Protein AF-A0A180GPE2-F1 (afdb_monomer_lite)

pLDDT: mean 86.3, std 9.69, range [54.78, 94.62]

Foldseek 3Di:
DQWFAPPLLCWPVNKEKAAAQFAPDDDHTQFDPVHNLQFNFKKWWAFVVGPPDIDIHGYGGHDDPDHPDHCVRRRQDMDIDPVVVVVNPADPVCVVVVHHPGTDDMDTPCPPVPCVSRDRD

Radius of gyration: 13.91 Å; chains: 1; bounding box: 37×30×36 Å

Secondary structure (DSSP, 8-state):
--EE--GGG--TTS-EEEEE--STTT---SSSSS--TTTT-EEEEEETT-TTS-EEEEEEEEE---TT--HHHHTT-EEE-HHHHHHT---HHHHHHTS-S-EEEEEETTTTSS-GGG---

Structure (mmCIF, N/CA/C/O backbone):
data_AF-A0A180GPE2-F1
#
_entry.id   AF-A0A180GPE2-F1
#
loop_
_atom_site.group_PDB
_atom_site.id
_atom_site.type_symbol
_atom_site.label_atom_id
_atom_site.label_alt_id
_atom_site.label_comp_id
_atom_site.label_asym_id
_atom_site.label_entity_id
_atom_site.label_seq_id
_atom_site.pdbx_PDB_ins_code
_atom_site.Cartn_x
_atom_site.Cartn_y
_atom_site.Cartn_z
_atom_site.occupancy
_atom_site.B_iso_or_equiv
_atom_site.auth_seq_id
_atom_site.auth_comp_id
_atom_site.auth_asym_id
_atom_site.auth_atom_id
_atom_site.pdbx_PDB_model_num
ATOM 1 N N . MET A 1 1 ? 1.312 -4.863 -12.237 1.00 79.88 1 MET A N 1
ATOM 2 C CA . MET A 1 1 ? 2.480 -5.334 -11.459 1.00 79.88 1 MET A CA 1
ATOM 3 C C . MET A 1 1 ? 3.608 -5.618 -12.432 1.00 79.88 1 MET A C 1
ATOM 5 O O . MET A 1 1 ? 3.338 -6.222 -13.461 1.00 79.88 1 MET A O 1
ATOM 9 N N . VAL A 1 2 ? 4.821 -5.157 -12.133 1.00 88.31 2 VAL A N 1
ATOM 10 C CA . VAL A 1 2 ? 6.016 -5.351 -12.980 1.00 88.31 2 VAL A CA 1
ATOM 11 C C . VAL A 1 2 ? 7.023 -6.321 -12.362 1.00 88.31 2 VAL A C 1
ATOM 13 O O . VAL A 1 2 ? 7.888 -6.840 -13.056 1.00 88.31 2 VAL A O 1
ATOM 16 N N . TYR A 1 3 ? 6.885 -6.608 -11.067 1.00 90.44 3 TYR A N 1
ATOM 17 C CA . TYR A 1 3 ? 7.671 -7.614 -10.366 1.00 90.44 3 TYR A CA 1
ATOM 18 C C . TYR A 1 3 ? 6.805 -8.328 -9.328 1.00 90.44 3 TYR A C 1
ATOM 20 O O . TYR A 1 3 ? 6.079 -7.673 -8.583 1.00 90.44 3 TYR A O 1
ATOM 28 N N . THR A 1 4 ? 6.905 -9.652 -9.241 1.00 91.88 4 THR A N 1
ATOM 29 C CA . THR A 1 4 ? 6.202 -10.464 -8.239 1.00 91.88 4 THR A CA 1
ATOM 30 C C . THR A 1 4 ? 7.208 -11.023 -7.245 1.00 91.88 4 THR A C 1
ATOM 32 O O . THR A 1 4 ? 8.236 -11.578 -7.634 1.00 91.88 4 THR A O 1
ATOM 35 N N . CYS A 1 5 ? 6.925 -10.872 -5.955 1.00 91.19 5 CYS A N 1
ATOM 36 C CA . CYS A 1 5 ? 7.778 -11.424 -4.916 1.00 91.19 5 CYS A CA 1
ATOM 37 C C . CYS A 1 5 ? 7.702 -12.968 -4.877 1.00 91.19 5 CYS A C 1
ATOM 39 O O . CYS A 1 5 ? 6.670 -13.539 -5.232 1.00 91.19 5 CYS A O 1
ATOM 41 N N . PRO A 1 6 ? 8.758 -13.664 -4.412 1.00 85.50 6 PRO A N 1
ATOM 42 C CA . PRO A 1 6 ? 8.759 -15.125 -4.267 1.00 85.50 6 PRO A CA 1
ATOM 43 C C . PRO A 1 6 ? 7.648 -15.648 -3.333 1.00 85.50 6 PRO A C 1
ATOM 45 O O . PRO A 1 6 ? 7.171 -14.911 -2.469 1.00 85.50 6 PRO A O 1
ATOM 48 N N . GLU A 1 7 ? 7.282 -16.933 -3.457 1.00 65.81 7 GLU A N 1
ATOM 49 C CA . GLU A 1 7 ? 6.121 -17.589 -2.804 1.00 65.81 7 GLU A CA 1
ATOM 50 C C . GLU A 1 7 ? 5.980 -17.394 -1.283 1.00 65.81 7 GLU A C 1
ATOM 52 O O . GLU A 1 7 ? 4.863 -17.440 -0.765 1.00 65.81 7 GLU A O 1
ATOM 57 N N . SER A 1 8 ? 7.060 -17.092 -0.552 1.00 60.19 8 SER A N 1
ATOM 58 C CA . SER A 1 8 ? 6.994 -16.707 0.872 1.00 60.19 8 SER A CA 1
ATOM 59 C C . SER A 1 8 ? 6.127 -15.461 1.134 1.00 60.19 8 SER A C 1
ATOM 61 O O . SER A 1 8 ? 5.738 -15.182 2.272 1.00 60.19 8 SER A O 1
ATOM 63 N N . SER A 1 9 ? 5.777 -14.739 0.070 1.00 58.09 9 SER A N 1
ATOM 64 C CA . SER A 1 9 ? 4.946 -13.538 0.075 1.00 58.09 9 SER A CA 1
ATOM 65 C C . SER A 1 9 ? 3.450 -13.830 0.024 1.00 58.09 9 SER A C 1
ATOM 67 O O . SER A 1 9 ? 2.677 -12.882 0.125 1.00 58.09 9 SER A O 1
ATOM 69 N N . ASN A 1 10 ? 3.020 -15.098 -0.088 1.00 61.34 10 ASN A N 1
ATOM 70 C CA . ASN A 1 10 ? 1.598 -15.444 -0.080 1.00 61.34 10 ASN A CA 1
ATOM 71 C C . ASN A 1 10 ? 0.925 -14.833 1.166 1.00 61.34 10 ASN A C 1
ATOM 73 O O . ASN A 1 10 ? 1.303 -15.152 2.309 1.00 61.34 10 ASN A O 1
ATOM 77 N N . PRO A 1 11 ? -0.022 -13.897 0.989 1.00 61.69 11 PRO A N 1
ATOM 78 C CA . PRO A 1 11 ? -0.736 -13.335 2.113 1.00 61.69 11 PRO A CA 1
ATOM 79 C C . PRO A 1 11 ? -1.666 -14.424 2.635 1.00 61.69 11 PRO A C 1
ATOM 81 O O . PRO A 1 11 ? -2.598 -14.816 1.946 1.00 61.69 11 PRO A O 1
ATOM 84 N N . GLY A 1 12 ? -1.395 -14.942 3.838 1.00 62.72 12 GLY A N 1
ATOM 85 C CA . GLY A 1 12 ? -2.234 -15.980 4.455 1.00 62.72 12 GLY A CA 1
ATOM 86 C C . GLY A 1 12 ? -3.703 -15.555 4.556 1.00 62.72 12 GLY A C 1
ATOM 87 O O . GLY A 1 12 ? -4.591 -16.378 4.375 1.00 62.72 12 GLY A O 1
ATOM 88 N N . ASP A 1 13 ? -3.939 -14.250 4.722 1.00 72.50 13 ASP A N 1
ATOM 89 C CA . ASP A 1 13 ? -5.270 -13.633 4.771 1.00 72.50 13 ASP A CA 1
ATOM 90 C C . ASP A 1 13 ? -5.780 -13.167 3.392 1.00 72.50 13 ASP A C 1
ATOM 92 O O . ASP A 1 13 ? -6.801 -12.489 3.300 1.00 72.50 13 ASP A O 1
ATOM 96 N N . GLY A 1 14 ? -5.037 -13.434 2.314 1.00 85.25 14 GLY A N 1
ATOM 97 C CA . GLY A 1 14 ? -5.364 -12.979 0.962 1.00 85.25 14 GLY A CA 1
ATOM 98 C C . GLY A 1 14 ? -5.176 -11.477 0.711 1.00 85.25 14 GLY A C 1
ATOM 99 O O . GLY A 1 14 ? -5.492 -11.021 -0.379 1.00 85.25 14 GLY A O 1
ATOM 100 N N . LEU A 1 15 ? -4.668 -10.692 1.670 1.00 93.19 15 LEU A N 1
ATOM 101 C CA . LEU A 1 15 ? -4.474 -9.237 1.545 1.00 93.19 15 LEU A CA 1
ATOM 102 C C . LEU A 1 15 ? -3.054 -8.889 1.093 1.00 93.19 15 LEU A C 1
ATOM 104 O O . LEU A 1 15 ? -2.085 -9.092 1.832 1.00 93.19 15 LEU A O 1
ATOM 108 N N . GLY A 1 16 ? -2.936 -8.339 -0.112 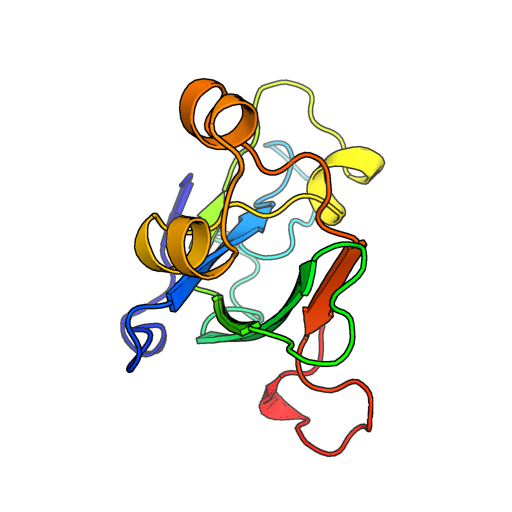1.00 93.56 16 GLY A N 1
ATOM 109 C CA . GLY A 1 16 ? -1.654 -8.050 -0.742 1.00 93.56 16 GLY A CA 1
ATOM 110 C C . GLY A 1 16 ? -1.564 -6.625 -1.264 1.00 93.56 16 GLY A C 1
ATOM 111 O O . GLY A 1 16 ? -2.553 -6.058 -1.729 1.00 93.56 16 GLY A O 1
ATOM 112 N N . VAL A 1 17 ? -0.353 -6.077 -1.227 1.00 94.38 17 VAL A N 1
ATOM 113 C CA . VAL A 1 17 ? -0.004 -4.812 -1.875 1.00 94.38 17 VAL A CA 1
ATOM 114 C C . VAL A 1 17 ? 1.199 -4.967 -2.785 1.00 94.38 17 VAL A C 1
ATOM 116 O O . VAL A 1 17 ? 2.097 -5.767 -2.519 1.00 94.38 17 VAL A O 1
ATOM 119 N N . CYS A 1 18 ? 1.259 -4.154 -3.828 1.00 93.06 18 CYS A N 1
ATOM 120 C CA . CYS A 1 18 ? 2.508 -3.889 -4.518 1.00 93.06 18 CYS A CA 1
ATOM 121 C C . CYS A 1 18 ? 2.942 -2.448 -4.281 1.00 93.06 18 CYS A C 1
ATOM 123 O O . CYS A 1 18 ? 2.152 -1.507 -4.402 1.00 93.06 18 CYS A O 1
ATOM 125 N N . LEU A 1 19 ? 4.215 -2.300 -3.932 1.00 93.69 19 LEU A N 1
ATOM 126 C CA . LEU A 1 19 ? 4.842 -1.000 -3.742 1.00 93.69 19 LEU A CA 1
ATOM 127 C C . LEU A 1 19 ? 5.422 -0.523 -5.071 1.00 93.69 19 LEU A C 1
ATOM 129 O O . LEU A 1 19 ? 5.599 -1.317 -5.996 1.00 93.69 19 LEU A O 1
ATOM 133 N N . TRP A 1 20 ? 5.724 0.763 -5.181 1.00 93.00 20 TRP A N 1
ATOM 134 C CA . TRP A 1 20 ? 6.305 1.305 -6.401 1.00 93.00 20 TRP A CA 1
ATOM 135 C C . TRP A 1 20 ? 7.643 0.643 -6.754 1.00 93.00 20 TRP A C 1
ATOM 137 O O . TRP A 1 20 ? 8.527 0.507 -5.905 1.00 93.00 20 TRP A O 1
ATOM 147 N N . ALA A 1 21 ? 7.787 0.234 -8.014 1.00 91.00 21 ALA A N 1
ATOM 148 C CA . ALA A 1 21 ? 8.984 -0.435 -8.517 1.00 91.00 21 ALA A CA 1
ATOM 149 C C . ALA A 1 21 ? 10.098 0.526 -8.959 1.00 91.00 21 ALA A C 1
ATOM 151 O O . ALA A 1 21 ? 11.237 0.089 -9.140 1.00 91.00 21 ALA A O 1
ATOM 152 N N . GLY A 1 22 ? 9.782 1.819 -9.074 1.00 88.56 22 GLY A N 1
ATOM 153 C CA . GLY A 1 22 ? 10.665 2.839 -9.629 1.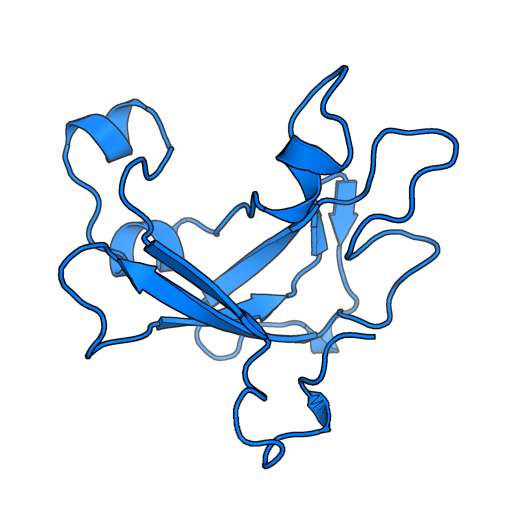00 88.56 22 GLY A CA 1
ATOM 154 C C . GLY A 1 22 ? 10.277 3.236 -11.059 1.00 88.56 22 GLY A C 1
ATOM 155 O O . GLY A 1 22 ? 9.668 2.455 -11.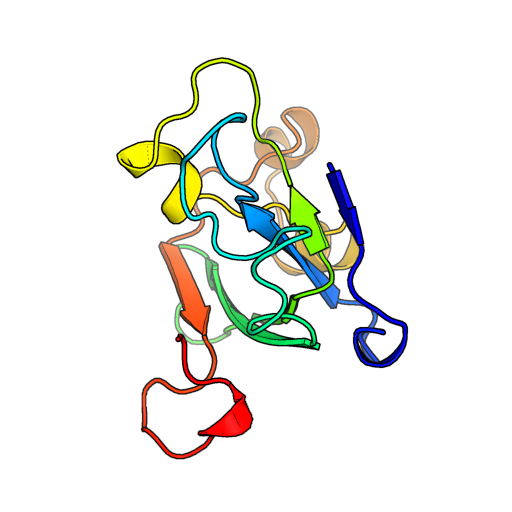791 1.00 88.56 22 GLY A O 1
ATOM 156 N N . ALA A 1 23 ? 10.657 4.447 -11.463 1.00 78.81 23 ALA A N 1
ATOM 157 C CA . ALA A 1 23 ? 10.703 4.879 -12.849 1.00 78.81 23 ALA A CA 1
ATOM 158 C C . ALA A 1 23 ? 11.863 4.150 -13.535 1.00 78.81 23 ALA A C 1
ATOM 160 O O . ALA A 1 23 ? 13.009 4.209 -13.078 1.00 78.81 23 ALA A O 1
ATOM 161 N N . GLY A 1 24 ? 11.567 3.420 -14.612 1.00 65.38 24 GLY A N 1
ATOM 162 C CA . GLY A 1 24 ? 12.548 2.581 -15.297 1.00 65.38 24 GLY A CA 1
ATOM 163 C C . GLY A 1 24 ? 13.892 3.281 -15.538 1.00 65.38 24 GLY A C 1
ATOM 164 O O . GLY A 1 24 ? 13.947 4.444 -15.930 1.00 65.38 24 GLY A O 1
ATOM 165 N N . GLY A 1 25 ? 14.981 2.543 -15.315 1.00 54.78 25 GLY A N 1
ATOM 166 C CA . GLY A 1 25 ? 16.324 2.908 -15.760 1.00 54.78 25 GLY A CA 1
ATOM 167 C C . GLY A 1 25 ? 17.336 3.251 -14.671 1.00 54.78 25 GLY A C 1
ATOM 168 O O . GLY A 1 25 ? 18.499 3.015 -14.953 1.00 54.78 25 GLY A O 1
ATOM 169 N N . ASN A 1 26 ? 16.947 3.767 -13.488 1.00 55.72 26 ASN A N 1
ATOM 170 C CA . ASN A 1 26 ? 17.884 4.068 -12.373 1.00 55.72 26 ASN A CA 1
ATOM 171 C C . ASN A 1 26 ? 17.246 4.421 -10.999 1.00 55.72 26 ASN A C 1
ATOM 173 O O . ASN A 1 26 ? 17.993 4.654 -10.051 1.00 55.72 26 ASN A O 1
ATOM 177 N N . SER A 1 27 ? 15.917 4.531 -10.845 1.00 62.19 27 SER A N 1
ATOM 178 C CA . SER A 1 27 ? 15.329 4.941 -9.551 1.00 62.19 27 SER A CA 1
ATOM 179 C C . SER A 1 27 ? 15.140 3.758 -8.594 1.00 62.19 27 SER A C 1
ATOM 181 O O . SER A 1 27 ? 14.596 2.720 -8.992 1.00 62.19 27 SER A O 1
ATOM 183 N N . ASN A 1 28 ? 15.494 3.943 -7.321 1.00 72.81 28 ASN A N 1
ATOM 184 C CA . ASN A 1 28 ? 15.327 2.935 -6.275 1.00 72.81 28 ASN A CA 1
ATOM 185 C C . ASN A 1 28 ? 13.871 2.897 -5.789 1.00 72.81 28 ASN A C 1
ATOM 187 O O . ASN A 1 28 ? 13.510 3.537 -4.805 1.00 72.81 28 ASN A O 1
ATOM 191 N N . GLY A 1 29 ? 13.028 2.130 -6.479 1.00 86.19 29 GLY A N 1
ATOM 192 C CA . GLY A 1 29 ? 11.708 1.781 -5.963 1.00 86.19 29 GLY A CA 1
ATOM 193 C C . GLY A 1 29 ? 11.781 0.938 -4.684 1.00 86.19 29 GLY A C 1
ATOM 194 O O . GLY A 1 29 ? 12.801 0.325 -4.352 1.00 86.19 29 GLY A O 1
ATOM 195 N N . TRP A 1 30 ? 10.652 0.852 -3.984 1.00 91.06 30 TRP A N 1
ATOM 196 C CA . TRP A 1 30 ? 10.523 0.056 -2.765 1.00 91.06 30 TRP A CA 1
ATOM 197 C C . TRP A 1 30 ? 10.685 -1.447 -3.013 1.00 91.06 30 TRP A C 1
ATOM 199 O O . TRP A 1 30 ? 11.171 -2.159 -2.132 1.00 91.06 30 TRP A O 1
ATOM 209 N N . VAL A 1 31 ? 10.228 -1.940 -4.171 1.00 91.44 31 VAL A N 1
ATOM 210 C CA . VAL A 1 31 ? 10.263 -3.365 -4.532 1.00 91.44 31 VAL A CA 1
ATOM 211 C C . VAL A 1 31 ? 10.450 -3.527 -6.035 1.00 91.44 31 VAL A C 1
ATOM 213 O O . VAL A 1 31 ? 9.566 -3.172 -6.810 1.00 91.44 31 VAL A O 1
ATOM 216 N N . ASN A 1 32 ? 11.551 -4.138 -6.462 1.00 89.88 32 ASN A N 1
ATOM 217 C CA . ASN A 1 32 ? 11.776 -4.489 -7.864 1.00 89.88 32 ASN A CA 1
ATOM 218 C C . ASN A 1 32 ? 12.716 -5.704 -7.995 1.00 89.88 32 ASN A C 1
ATOM 220 O O . ASN A 1 32 ? 12.984 -6.417 -7.025 1.00 89.88 32 ASN A O 1
ATOM 224 N N . GLN A 1 33 ? 13.191 -5.975 -9.213 1.00 86.94 33 GLN A N 1
ATOM 225 C CA . GLN A 1 33 ? 14.079 -7.107 -9.487 1.00 86.94 33 GLN A CA 1
ATOM 226 C C . GLN A 1 33 ? 15.424 -7.016 -8.742 1.00 86.94 33 GLN A C 1
ATOM 228 O O . GLN A 1 33 ? 16.016 -8.054 -8.439 1.00 86.94 33 GLN A O 1
ATOM 233 N N . GLU A 1 34 ? 15.885 -5.809 -8.425 1.00 86.50 34 GLU A N 1
ATOM 234 C CA . GLU A 1 34 ? 17.163 -5.531 -7.763 1.00 86.50 34 GLU A CA 1
ATOM 235 C C . GLU A 1 34 ? 16.981 -5.355 -6.247 1.00 86.50 34 GLU A C 1
ATOM 237 O O . GLU A 1 34 ? 17.773 -5.872 -5.460 1.00 86.50 34 GLU A O 1
ATOM 242 N N . ASN A 1 35 ? 15.883 -4.723 -5.821 1.00 87.12 35 ASN A N 1
ATOM 243 C CA . ASN A 1 35 ? 15.509 -4.520 -4.428 1.00 87.12 35 ASN A CA 1
ATOM 244 C C . ASN A 1 35 ? 14.341 -5.430 -4.021 1.00 87.12 35 ASN A C 1
ATOM 246 O O . ASN A 1 35 ? 13.165 -5.091 -4.162 1.00 87.12 35 ASN A O 1
ATOM 250 N N . LYS A 1 36 ? 14.678 -6.593 -3.459 1.00 89.75 36 LYS A N 1
ATOM 251 C CA . LYS A 1 36 ? 13.709 -7.590 -2.963 1.00 89.75 36 LYS A CA 1
ATOM 252 C C . LYS A 1 36 ? 13.499 -7.519 -1.452 1.00 89.75 36 LYS A C 1
ATOM 254 O O . LYS A 1 36 ? 12.760 -8.330 -0.900 1.00 89.75 36 LYS A O 1
ATOM 259 N N . SER A 1 37 ? 14.174 -6.585 -0.784 1.00 90.00 37 SER A N 1
ATOM 260 C CA . SER A 1 37 ? 14.291 -6.535 0.676 1.00 90.00 37 SER A CA 1
ATOM 261 C C . SER A 1 37 ? 12.943 -6.370 1.381 1.00 90.00 37 SER A C 1
ATOM 263 O O . SER A 1 37 ? 12.761 -6.878 2.485 1.00 90.00 37 SER A O 1
ATOM 265 N N . ASN A 1 38 ? 11.981 -5.726 0.713 1.00 92.12 38 ASN A N 1
ATOM 266 C CA . ASN A 1 38 ? 10.644 -5.476 1.236 1.00 92.12 38 ASN A CA 1
ATOM 267 C C . ASN A 1 38 ? 9.620 -6.578 0.922 1.00 92.12 38 ASN A C 1
ATOM 269 O O . ASN A 1 38 ? 8.499 -6.514 1.422 1.00 92.12 38 ASN A O 1
ATOM 273 N N . CYS A 1 39 ? 9.976 -7.604 0.142 1.00 92.31 39 CYS A N 1
ATOM 274 C CA . CYS A 1 39 ? 9.071 -8.714 -0.151 1.00 92.31 39 CYS A CA 1
ATOM 275 C C . CYS A 1 39 ? 8.622 -9.445 1.121 1.00 92.31 39 CYS A C 1
ATOM 277 O O . CYS A 1 39 ? 9.425 -9.743 2.003 1.00 92.31 39 CYS A O 1
ATOM 279 N N . GLY A 1 40 ? 7.327 -9.751 1.209 1.00 92.00 40 GLY A N 1
ATOM 280 C CA . GLY A 1 40 ? 6.734 -10.483 2.328 1.00 92.00 40 GLY A CA 1
ATOM 281 C C . GLY A 1 40 ? 6.576 -9.681 3.624 1.00 92.00 40 GLY A C 1
ATOM 282 O O . GLY A 1 40 ? 5.858 -10.147 4.513 1.00 92.00 40 GLY A O 1
ATOM 283 N N . LYS A 1 41 ? 7.169 -8.480 3.731 1.00 93.00 41 LYS A N 1
ATOM 284 C CA . LYS A 1 41 ? 6.952 -7.582 4.872 1.00 93.00 41 LYS A CA 1
ATOM 285 C C . LYS A 1 41 ? 5.483 -7.198 4.971 1.00 93.00 41 LYS A C 1
ATOM 287 O O . LYS A 1 41 ? 4.773 -7.093 3.968 1.00 93.00 41 LYS A O 1
ATOM 292 N N . GLN A 1 42 ? 5.034 -6.978 6.197 1.00 93.50 42 GLN A N 1
ATOM 293 C CA . GLN A 1 42 ? 3.692 -6.510 6.484 1.00 93.50 42 GLN A CA 1
ATOM 294 C C . GLN A 1 42 ? 3.676 -4.985 6.579 1.00 93.50 42 GLN A C 1
ATOM 296 O O . GLN A 1 42 ? 4.459 -4.394 7.323 1.00 93.50 42 GLN A O 1
ATOM 301 N N . ILE A 1 43 ? 2.732 -4.365 5.883 1.00 93.88 43 ILE A N 1
ATOM 302 C CA . ILE A 1 43 ? 2.386 -2.954 6.052 1.00 93.88 43 ILE A CA 1
ATOM 303 C C . ILE A 1 43 ? 1.041 -2.833 6.764 1.00 93.88 43 ILE A C 1
ATOM 305 O O . ILE A 1 43 ? 0.267 -3.796 6.815 1.00 93.88 43 ILE A O 1
ATOM 309 N N . TYR A 1 44 ? 0.760 -1.657 7.308 1.00 93.38 44 TYR A N 1
ATOM 310 C CA . TYR A 1 44 ? -0.581 -1.265 7.719 1.00 93.38 44 TYR A CA 1
ATOM 311 C C . TYR A 1 44 ? -1.097 -0.142 6.817 1.00 93.38 44 TYR A C 1
ATOM 313 O O . TYR A 1 44 ? -0.310 0.629 6.278 1.00 93.38 44 TYR A O 1
ATOM 321 N N . ILE A 1 45 ? -2.415 -0.058 6.658 1.00 93.06 45 ILE A N 1
ATOM 322 C CA . ILE A 1 45 ? -3.111 0.950 5.852 1.00 93.06 45 ILE A CA 1
ATOM 323 C C . ILE A 1 45 ? -4.306 1.459 6.657 1.00 93.06 45 ILE A C 1
ATOM 325 O O . ILE A 1 45 ? -5.018 0.666 7.278 1.00 93.06 45 ILE A O 1
ATOM 329 N N . GLN A 1 46 ? -4.530 2.771 6.649 1.00 91.50 46 GLN A N 1
ATOM 330 C CA . GLN A 1 46 ? -5.622 3.424 7.374 1.00 91.50 46 GLN A CA 1
ATOM 331 C C . GLN A 1 46 ? -6.408 4.378 6.473 1.00 91.50 46 GLN A C 1
ATOM 333 O O . GLN A 1 46 ? -5.837 5.191 5.739 1.00 91.50 46 GLN A O 1
ATOM 338 N N . ARG A 1 47 ? -7.738 4.316 6.574 1.00 90.62 47 ARG A N 1
ATOM 339 C CA . ARG A 1 47 ? -8.653 5.263 5.926 1.00 90.62 47 ARG A CA 1
ATOM 340 C C . ARG A 1 47 ? -8.739 6.561 6.717 1.00 90.62 47 ARG A C 1
ATOM 342 O O . ARG A 1 47 ? -8.595 6.588 7.942 1.00 90.62 47 ARG A O 1
ATOM 349 N N . LYS A 1 48 ? -9.030 7.648 6.010 1.00 87.25 48 LYS A N 1
ATOM 350 C CA . LYS A 1 48 ? -9.346 8.930 6.635 1.00 87.25 48 LYS A CA 1
ATOM 351 C C . LYS A 1 48 ? -10.594 8.818 7.486 1.00 87.25 48 LYS A C 1
ATOM 353 O O . LYS A 1 48 ? -11.618 8.321 7.041 1.00 87.25 48 LYS A O 1
ATOM 358 N N . GLY A 1 49 ? -10.473 9.255 8.736 1.00 85.69 49 GLY A N 1
ATOM 359 C CA . GLY A 1 49 ? -11.530 9.111 9.735 1.00 85.69 49 GLY A CA 1
ATOM 360 C C . GLY A 1 49 ? -11.567 7.757 10.453 1.00 85.69 49 GLY A C 1
ATOM 361 O O . GLY A 1 49 ? -12.331 7.640 11.406 1.00 85.69 49 GLY A O 1
ATOM 362 N N . ASP A 1 50 ? -10.721 6.781 10.089 1.00 86.56 50 ASP A N 1
ATOM 363 C CA . ASP A 1 50 ? -10.690 5.449 10.718 1.00 86.56 50 ASP A CA 1
ATOM 364 C C . ASP A 1 50 ? -9.275 4.993 11.132 1.00 86.56 50 ASP A C 1
ATOM 366 O O . ASP A 1 50 ? -8.822 3.876 10.887 1.00 86.56 50 ASP A O 1
ATOM 370 N N . ALA A 1 51 ? -8.542 5.875 11.815 1.00 84.81 51 ALA A N 1
ATOM 371 C CA . ALA A 1 51 ? -7.190 5.575 12.298 1.00 84.81 51 ALA A CA 1
ATOM 372 C C . ALA A 1 51 ? -7.142 4.481 13.392 1.00 84.81 51 ALA A C 1
ATOM 374 O O . ALA A 1 51 ? -6.063 4.020 13.763 1.00 84.81 51 ALA A O 1
ATOM 375 N N . LYS A 1 52 ? -8.289 4.072 13.952 1.00 87.31 52 LYS A N 1
ATOM 376 C CA . LYS A 1 52 ? -8.356 3.058 15.020 1.00 87.31 52 LYS A CA 1
ATOM 377 C C . LYS A 1 52 ? -8.425 1.628 14.486 1.00 87.31 52 LYS A C 1
ATOM 379 O O . LYS A 1 52 ? -8.131 0.711 15.248 1.00 87.31 52 LYS A O 1
ATOM 384 N N . ASN A 1 53 ? -8.751 1.446 13.207 1.00 87.69 53 ASN A N 1
ATOM 385 C CA . ASN A 1 53 ? -8.889 0.134 12.581 1.00 87.69 53 ASN A CA 1
ATOM 386 C C . ASN A 1 53 ? -7.932 -0.003 11.382 1.00 87.69 53 ASN A C 1
ATOM 388 O O . ASN A 1 53 ? -8.364 0.009 10.232 1.00 87.69 53 ASN A O 1
ATOM 392 N N . PRO A 1 54 ? -6.609 -0.115 11.613 1.00 91.06 54 PRO A N 1
ATOM 393 C CA . PRO A 1 54 ? -5.672 -0.376 10.529 1.00 91.06 54 PRO A CA 1
ATOM 394 C C . PRO A 1 54 ? -5.914 -1.752 9.899 1.00 91.06 54 PRO A C 1
ATOM 396 O O . PRO A 1 54 ? -6.113 -2.752 10.594 1.00 91.06 54 PRO A O 1
ATOM 399 N N . HIS A 1 55 ? -5.795 -1.816 8.578 1.00 92.31 55 HIS A N 1
ATOM 400 C CA . HIS A 1 55 ? -5.745 -3.072 7.839 1.00 92.31 55 HIS A CA 1
ATOM 401 C C . HIS A 1 55 ? -4.300 -3.451 7.560 1.00 92.31 55 HIS A C 1
ATOM 403 O O . HIS A 1 55 ? -3.498 -2.603 7.181 1.00 92.31 55 HIS A O 1
ATOM 409 N N . TYR A 1 56 ? -3.971 -4.728 7.726 1.00 93.38 56 TYR A N 1
ATOM 410 C CA . TYR A 1 56 ? -2.622 -5.236 7.510 1.00 93.38 56 TYR A CA 1
ATOM 411 C C . TYR A 1 56 ? -2.567 -6.086 6.247 1.00 93.38 56 TYR A C 1
ATOM 413 O O . TYR A 1 56 ? -3.453 -6.907 6.011 1.00 93.38 56 TYR A O 1
ATOM 421 N N . ALA A 1 57 ? -1.517 -5.908 5.453 1.00 93.56 57 ALA A N 1
ATOM 422 C CA . ALA A 1 57 ? -1.325 -6.629 4.201 1.00 93.56 57 ALA A CA 1
ATOM 423 C C . ALA A 1 57 ? 0.152 -6.916 3.953 1.00 93.56 57 ALA A C 1
ATOM 425 O O . ALA A 1 57 ? 1.023 -6.227 4.488 1.00 93.56 57 ALA A O 1
ATOM 426 N N . LYS A 1 58 ? 0.434 -7.948 3.154 1.00 94.62 58 LYS A N 1
ATOM 427 C CA . LYS A 1 58 ? 1.807 -8.284 2.768 1.00 94.62 58 LYS A CA 1
ATOM 428 C C . LYS A 1 58 ? 2.204 -7.589 1.476 1.00 94.62 58 LYS A C 1
ATOM 430 O O . LYS A 1 58 ? 1.405 -7.475 0.549 1.00 94.62 58 LYS A O 1
ATOM 435 N N . VAL A 1 59 ? 3.472 -7.218 1.389 1.00 94.12 59 VAL A N 1
ATOM 436 C CA . VAL A 1 59 ? 4.103 -6.809 0.138 1.00 94.12 59 VAL A CA 1
ATOM 437 C C . VAL A 1 59 ? 4.292 -8.038 -0.754 1.00 94.12 59 VAL A C 1
ATOM 439 O O . VAL A 1 59 ? 5.071 -8.937 -0.436 1.00 94.12 59 VAL A O 1
ATOM 442 N N . ILE A 1 60 ? 3.571 -8.071 -1.872 1.00 94.62 60 ILE A N 1
ATOM 443 C CA . ILE A 1 60 ? 3.547 -9.180 -2.837 1.00 94.62 60 ILE A CA 1
ATOM 444 C C . ILE A 1 60 ? 4.274 -8.860 -4.147 1.00 94.62 60 ILE A C 1
ATOM 446 O O . ILE A 1 60 ? 4.448 -9.748 -4.981 1.00 94.62 60 ILE A O 1
ATOM 450 N N . GLY A 1 61 ? 4.721 -7.620 -4.348 1.00 93.06 61 GLY A N 1
ATOM 451 C CA . GLY A 1 61 ? 5.440 -7.259 -5.564 1.00 93.06 61 GLY A CA 1
ATOM 452 C C . GLY A 1 61 ? 5.741 -5.775 -5.726 1.00 93.06 61 GLY A C 1
ATOM 453 O O . GLY A 1 61 ? 5.489 -4.961 -4.837 1.00 93.06 61 GLY A O 1
ATOM 454 N N . GLY A 1 62 ? 6.270 -5.459 -6.903 1.00 92.44 62 GLY A N 1
ATOM 455 C CA . GLY A 1 62 ? 6.545 -4.121 -7.404 1.00 92.44 62 GLY A CA 1
ATOM 456 C C . GLY A 1 62 ? 5.560 -3.728 -8.503 1.00 92.44 62 GLY A C 1
ATOM 457 O O . GLY A 1 62 ? 5.288 -4.512 -9.420 1.00 92.44 62 GLY A O 1
ATOM 458 N N . CYS A 1 63 ? 5.023 -2.516 -8.433 1.00 91.69 63 CYS A N 1
ATOM 459 C CA . CYS A 1 63 ? 4.106 -1.954 -9.413 1.00 91.69 63 CYS A CA 1
ATOM 460 C C . CYS A 1 63 ? 4.677 -0.699 -10.066 1.00 91.69 63 CYS A C 1
ATOM 462 O O . CYS A 1 63 ? 5.294 0.141 -9.418 1.00 91.69 63 CYS A O 1
ATOM 464 N N . ASP A 1 64 ? 4.442 -0.597 -11.368 1.00 88.75 64 ASP A N 1
ATOM 465 C CA . ASP A 1 64 ? 4.574 0.646 -12.109 1.00 88.75 64 ASP A CA 1
ATOM 466 C C . ASP A 1 64 ? 3.209 1.349 -12.087 1.00 88.75 64 ASP A C 1
ATOM 468 O O . ASP A 1 64 ? 2.178 0.700 -12.294 1.00 88.75 64 ASP A O 1
ATOM 472 N N . PHE A 1 65 ? 3.213 2.645 -11.780 1.00 87.62 65 PHE A N 1
ATOM 473 C CA . PHE A 1 65 ? 2.019 3.493 -11.716 1.00 87.62 65 PHE A CA 1
ATOM 474 C C . PHE A 1 65 ? 1.855 4.380 -12.953 1.00 87.62 65 PHE A C 1
ATOM 476 O O . PHE A 1 65 ? 0.938 5.195 -13.003 1.00 87.62 65 PHE A O 1
ATOM 483 N N . GLY A 1 66 ? 2.705 4.197 -13.964 1.00 84.19 66 GLY A N 1
ATOM 484 C CA . GLY A 1 66 ? 2.573 4.831 -15.263 1.00 84.19 66 GLY A CA 1
ATOM 485 C C . GLY A 1 66 ? 3.829 5.583 -15.700 1.00 84.19 66 GLY A C 1
ATOM 486 O O . GLY A 1 66 ? 4.765 5.791 -14.922 1.00 84.19 66 GLY A O 1
ATOM 487 N N . PRO A 1 67 ? 3.848 6.026 -16.967 1.00 75.75 67 PRO A N 1
ATOM 488 C CA . PRO A 1 67 ? 4.977 6.762 -17.509 1.00 75.75 67 PRO A CA 1
ATOM 489 C C . PRO A 1 67 ? 5.132 8.108 -16.790 1.00 75.75 67 PRO A C 1
ATOM 491 O O . PRO A 1 67 ? 4.159 8.835 -16.601 1.00 75.75 67 PRO A O 1
ATOM 494 N N . ASN A 1 68 ? 6.375 8.469 -16.463 1.00 77.56 68 ASN A N 1
ATOM 495 C CA . ASN A 1 68 ? 6.752 9.743 -15.833 1.00 77.56 68 ASN A CA 1
ATOM 496 C C . ASN A 1 68 ? 6.298 9.929 -14.373 1.00 77.56 68 ASN A C 1
ATOM 498 O O . ASN A 1 68 ? 6.245 11.061 -13.898 1.00 77.56 68 ASN A O 1
ATOM 502 N N . ILE A 1 69 ? 5.993 8.849 -13.648 1.00 85.38 69 ILE A N 1
ATOM 503 C CA . ILE A 1 69 ? 5.859 8.918 -12.188 1.00 85.38 69 ILE A CA 1
ATOM 504 C C . ILE A 1 69 ? 7.260 9.007 -11.587 1.00 85.38 69 ILE A C 1
ATOM 506 O O . ILE A 1 69 ? 8.045 8.074 -11.726 1.00 85.38 69 ILE A O 1
ATOM 51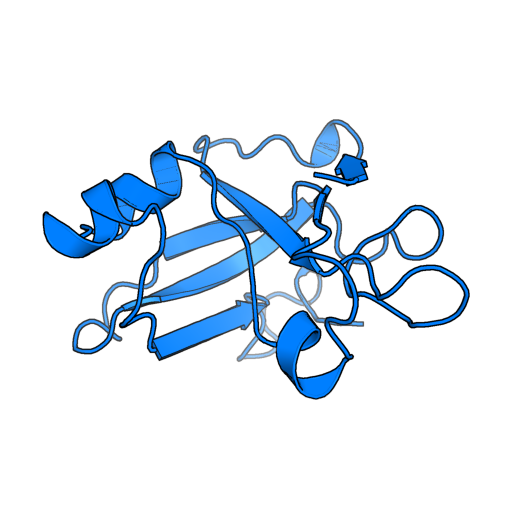0 N N . ASP A 1 70 ? 7.580 10.128 -10.948 1.00 84.81 70 ASP A N 1
ATOM 511 C CA . ASP A 1 70 ? 8.838 10.299 -10.221 1.00 84.81 70 ASP A CA 1
ATOM 512 C C . ASP A 1 70 ? 8.754 9.755 -8.784 1.00 84.81 70 ASP A C 1
ATOM 514 O O . ASP A 1 70 ? 7.705 9.301 -8.322 1.00 84.81 70 ASP A O 1
ATOM 518 N N . GLU A 1 71 ? 9.870 9.815 -8.059 1.00 83.69 71 GLU A N 1
ATOM 519 C CA . GLU A 1 71 ? 9.979 9.323 -6.681 1.00 83.69 71 GLU A CA 1
ATOM 520 C C . GLU A 1 71 ? 9.056 10.066 -5.700 1.00 83.69 71 GLU A C 1
ATOM 522 O O . GLU A 1 71 ? 8.567 9.466 -4.744 1.00 83.69 71 GLU A O 1
ATOM 527 N N . THR A 1 72 ? 8.760 11.349 -5.941 1.00 83.38 72 THR A N 1
ATOM 528 C CA . THR A 1 72 ? 7.911 12.165 -5.055 1.00 83.38 72 THR A CA 1
ATOM 529 C C . THR A 1 72 ? 6.445 11.760 -5.108 1.00 83.38 72 THR A C 1
ATOM 531 O O . THR A 1 72 ? 5.705 12.010 -4.161 1.00 83.38 72 THR A O 1
ATOM 534 N N . VAL A 1 73 ? 6.030 11.108 -6.193 1.00 84.88 73 VAL A N 1
ATOM 535 C CA . VAL A 1 73 ? 4.686 10.551 -6.349 1.00 84.88 73 VAL A CA 1
ATOM 536 C C . VAL A 1 73 ? 4.716 9.047 -6.098 1.00 84.88 73 VAL A C 1
ATOM 538 O O . VAL A 1 73 ? 3.938 8.532 -5.295 1.00 84.88 73 VAL A O 1
ATOM 541 N N . GLY A 1 74 ? 5.632 8.327 -6.740 1.00 86.31 74 GLY A N 1
ATOM 542 C CA . GLY A 1 74 ? 5.711 6.873 -6.699 1.00 86.31 74 GLY A CA 1
ATOM 543 C C . GLY A 1 74 ? 5.904 6.320 -5.291 1.00 86.31 74 GLY A C 1
ATOM 544 O O . GLY A 1 74 ? 5.170 5.419 -4.891 1.00 86.31 74 GLY A O 1
ATOM 545 N N . CYS A 1 75 ? 6.811 6.897 -4.497 1.00 85.69 75 CYS A N 1
ATOM 546 C CA . CYS A 1 75 ? 7.129 6.378 -3.164 1.00 85.69 75 CYS A CA 1
ATOM 547 C C . CYS A 1 75 ? 5.958 6.423 -2.177 1.00 85.69 75 CYS A C 1
ATOM 549 O O . CYS A 1 75 ? 5.968 5.642 -1.228 1.00 85.69 75 CYS A O 1
ATOM 551 N N . PHE A 1 76 ? 4.968 7.295 -2.384 1.00 86.94 76 PHE A N 1
ATOM 552 C CA . PHE A 1 76 ? 3.799 7.410 -1.504 1.00 86.94 76 PHE A CA 1
ATOM 553 C C . PHE A 1 76 ? 2.582 6.628 -2.001 1.00 86.94 76 PHE A C 1
ATOM 555 O O . PHE A 1 76 ? 1.647 6.408 -1.231 1.00 86.94 76 PHE A O 1
ATOM 562 N N . ASN A 1 77 ? 2.589 6.181 -3.258 1.00 88.62 77 ASN A N 1
ATOM 563 C CA . ASN A 1 77 ? 1.498 5.406 -3.829 1.00 88.62 77 ASN A CA 1
ATOM 564 C C . ASN A 1 77 ? 1.738 3.902 -3.657 1.00 88.62 77 ASN A C 1
ATOM 566 O O . ASN A 1 77 ? 2.857 3.397 -3.758 1.00 88.62 77 ASN A O 1
ATOM 570 N N . ILE A 1 78 ? 0.653 3.172 -3.416 1.00 92.38 78 ILE A N 1
ATOM 571 C CA . ILE A 1 78 ? 0.630 1.711 -3.376 1.00 92.38 78 ILE A CA 1
ATOM 572 C C . ILE A 1 78 ? -0.569 1.226 -4.174 1.00 92.38 78 ILE A C 1
ATOM 574 O O . ILE A 1 78 ? -1.615 1.873 -4.181 1.00 92.38 78 ILE A O 1
ATOM 578 N N . ALA A 1 79 ? -0.442 0.065 -4.807 1.00 93.06 79 ALA A N 1
ATOM 579 C CA . ALA A 1 79 ? -1.604 -0.645 -5.319 1.00 93.06 79 ALA A CA 1
ATOM 580 C C . ALA A 1 79 ? -1.956 -1.783 -4.366 1.00 93.06 79 ALA A C 1
ATOM 582 O O . ALA A 1 79 ? -1.090 -2.504 -3.865 1.00 93.06 79 ALA A O 1
ATOM 583 N N . VAL A 1 80 ? -3.250 -1.926 -4.118 1.00 93.56 80 VAL A N 1
ATOM 584 C CA . VAL A 1 80 ? -3.830 -2.949 -3.251 1.00 93.56 80 VAL A CA 1
ATOM 585 C C . VAL A 1 80 ? -4.568 -3.960 -4.118 1.00 93.56 80 VAL A C 1
ATOM 587 O O . VAL A 1 80 ? -5.066 -3.617 -5.189 1.00 93.56 80 VAL A O 1
ATOM 590 N N . ASN A 1 81 ? -4.632 -5.217 -3.690 1.00 93.12 81 ASN A N 1
ATOM 591 C CA . ASN A 1 81 ? -5.470 -6.190 -4.381 1.00 93.12 81 ASN A CA 1
ATOM 592 C C . ASN A 1 81 ? -6.963 -5.976 -4.075 1.00 93.12 81 ASN A C 1
ATOM 594 O O . ASN A 1 81 ? -7.320 -5.295 -3.116 1.00 93.12 81 ASN A O 1
ATOM 598 N N . GLU A 1 82 ? -7.836 -6.592 -4.872 1.00 93.00 82 GLU A N 1
ATOM 599 C CA . GLU A 1 82 ? -9.296 -6.428 -4.779 1.00 93.00 82 GLU A CA 1
ATOM 600 C C . GLU A 1 82 ? -9.853 -6.752 -3.382 1.00 93.00 82 GLU A C 1
ATOM 602 O O . GLU A 1 82 ? -10.662 -6.004 -2.838 1.00 93.00 82 GLU A O 1
ATOM 607 N N . ALA A 1 83 ? -9.352 -7.816 -2.746 1.00 93.00 83 ALA A N 1
ATOM 608 C CA . ALA A 1 83 ? -9.771 -8.200 -1.399 1.00 93.00 83 ALA A CA 1
ATOM 609 C C . ALA A 1 83 ? -9.472 -7.110 -0.355 1.00 93.00 83 ALA A C 1
ATOM 611 O O . ALA A 1 83 ? -10.301 -6.830 0.510 1.00 93.00 83 ALA A O 1
ATOM 612 N N . LEU A 1 84 ? -8.293 -6.483 -0.426 1.00 92.88 84 LEU A N 1
ATOM 613 C CA . LEU A 1 84 ? -7.942 -5.367 0.447 1.00 92.88 84 LEU A CA 1
ATOM 614 C C . LEU A 1 84 ? -8.691 -4.088 0.064 1.00 92.88 84 LEU A C 1
ATOM 616 O O . LEU A 1 84 ? -9.106 -3.356 0.959 1.00 92.88 84 LEU A O 1
ATOM 620 N N . PHE A 1 85 ? -8.892 -3.840 -1.231 1.00 93.75 85 PHE A N 1
ATOM 621 C CA . PHE A 1 85 ? -9.669 -2.708 -1.724 1.00 93.75 85 PHE A CA 1
ATOM 622 C C . PHE A 1 85 ? -11.077 -2.704 -1.124 1.00 93.75 85 PHE A C 1
ATOM 624 O O . PHE A 1 85 ? -11.442 -1.730 -0.477 1.00 93.75 85 PHE A O 1
ATOM 631 N N . GLU A 1 86 ? -11.819 -3.812 -1.215 1.00 93.06 86 GLU A N 1
ATOM 632 C CA . GLU A 1 86 ? -13.157 -3.913 -0.615 1.00 93.06 86 GLU A CA 1
ATOM 633 C C . GLU A 1 86 ? -13.120 -3.861 0.917 1.00 93.06 86 GLU A C 1
ATOM 635 O O . GLU A 1 86 ? -13.995 -3.261 1.545 1.00 93.06 86 GLU A O 1
ATOM 640 N N . LYS A 1 87 ? -12.079 -4.422 1.547 1.00 91.81 87 LYS A N 1
ATOM 641 C CA . LYS A 1 87 ? -11.913 -4.364 3.008 1.00 91.81 87 LYS A CA 1
ATOM 642 C C . LYS A 1 87 ? -11.697 -2.938 3.524 1.00 91.81 87 LYS A C 1
ATOM 644 O O . LYS A 1 87 ? -12.063 -2.654 4.659 1.00 91.81 87 LYS A O 1
ATOM 649 N N . LEU A 1 88 ? -11.149 -2.055 2.689 1.00 91.50 88 LEU A N 1
ATOM 650 C CA . LEU A 1 88 ? -10.985 -0.625 2.965 1.00 91.50 88 LEU A CA 1
ATOM 651 C C . LEU A 1 88 ? -12.283 0.182 2.776 1.00 91.50 88 LEU A C 1
ATOM 653 O O . LEU A 1 88 ? -12.260 1.404 2.935 1.00 91.50 88 LEU A O 1
ATOM 657 N N . ASN A 1 89 ? -13.402 -0.497 2.493 1.00 91.38 89 ASN A N 1
ATOM 658 C CA . ASN A 1 89 ? -14.744 0.064 2.370 1.00 91.38 89 ASN A CA 1
ATOM 659 C C . ASN A 1 89 ? -14.793 1.260 1.392 1.00 91.38 89 ASN A C 1
ATOM 661 O O . ASN A 1 89 ? -14.991 2.406 1.818 1.00 91.38 89 ASN A O 1
ATOM 665 N N . PRO A 1 90 ? -14.559 1.011 0.091 1.00 92.88 90 PRO A N 1
ATOM 666 C CA . PRO A 1 90 ? -14.549 2.049 -0.926 1.00 92.88 90 PRO A CA 1
ATOM 667 C C . PRO A 1 90 ? -15.954 2.630 -1.093 1.00 92.88 90 PRO A C 1
ATOM 669 O O . PRO A 1 90 ? -16.964 1.926 -1.016 1.00 92.88 90 PRO A O 1
ATOM 672 N N . THR A 1 91 ? -16.025 3.925 -1.373 1.00 92.62 91 THR A N 1
ATOM 673 C CA . THR A 1 91 ? -17.263 4.555 -1.844 1.00 92.62 91 THR A CA 1
ATOM 674 C C . THR A 1 91 ? -17.608 4.078 -3.259 1.00 92.62 91 THR A C 1
ATOM 676 O O . THR A 1 91 ? -16.763 3.551 -3.979 1.00 92.62 91 THR A O 1
ATOM 679 N N . GLU A 1 92 ? -18.847 4.287 -3.708 1.00 93.62 92 GLU A N 1
ATOM 680 C CA . GLU A 1 92 ? -19.237 3.952 -5.088 1.00 93.62 92 GLU A CA 1
ATOM 681 C C . GLU A 1 92 ? -18.402 4.698 -6.140 1.00 93.62 92 GLU A C 1
ATOM 683 O O . GLU A 1 92 ? -18.076 4.125 -7.179 1.00 93.62 92 GLU A O 1
ATOM 688 N N . ALA A 1 93 ? -18.019 5.949 -5.858 1.00 92.75 93 ALA A N 1
ATOM 689 C CA . ALA A 1 93 ? -17.126 6.721 -6.717 1.00 92.75 93 ALA A CA 1
ATOM 690 C C . ALA A 1 93 ? -15.735 6.073 -6.790 1.00 92.75 93 ALA A C 1
ATOM 692 O O . ALA A 1 93 ? -15.245 5.805 -7.880 1.00 92.75 93 ALA A O 1
ATOM 693 N N . GLU A 1 94 ? -15.153 5.712 -5.643 1.00 93.38 94 GLU A N 1
ATOM 694 C CA . GLU A 1 94 ? -13.854 5.027 -5.587 1.00 93.38 94 GLU A CA 1
ATOM 695 C C . GLU A 1 94 ? -13.891 3.661 -6.286 1.00 93.38 94 GLU A C 1
ATOM 697 O O . GLU A 1 94 ? -12.952 3.314 -6.998 1.00 93.38 94 GLU A O 1
ATOM 702 N N . ARG A 1 95 ? -14.985 2.893 -6.150 1.00 93.81 95 ARG A N 1
ATOM 703 C CA . ARG A 1 95 ? -15.169 1.638 -6.904 1.00 93.81 95 ARG A CA 1
ATOM 704 C C . ARG A 1 95 ? -15.180 1.871 -8.408 1.00 93.81 95 ARG A C 1
ATOM 706 O O . ARG A 1 95 ? -14.586 1.092 -9.147 1.00 93.81 95 ARG A O 1
ATOM 713 N N . LYS A 1 96 ? -15.874 2.918 -8.859 1.00 93.81 96 LYS A N 1
ATOM 714 C CA . LYS A 1 96 ? -15.959 3.272 -10.278 1.00 93.81 96 LYS A CA 1
ATOM 715 C C . LYS A 1 96 ? -14.603 3.715 -10.829 1.00 93.81 96 LYS A C 1
ATOM 717 O O . LYS A 1 96 ? -14.266 3.348 -11.952 1.00 93.81 96 LYS A O 1
ATOM 722 N N . ASP A 1 97 ? -13.852 4.473 -10.040 1.00 91.56 97 ASP A N 1
ATOM 723 C CA . ASP A 1 97 ? -12.547 5.010 -10.428 1.00 91.56 97 ASP A CA 1
ATOM 724 C C . ASP A 1 97 ? -11.413 3.985 -10.241 1.00 91.56 97 ASP A C 1
ATOM 726 O O . ASP A 1 97 ? -10.326 4.151 -10.793 1.00 91.56 97 ASP A O 1
ATOM 730 N N . GLY A 1 98 ? -11.654 2.910 -9.481 1.00 90.12 98 GLY A N 1
ATOM 731 C CA . GLY A 1 98 ? -10.662 1.878 -9.171 1.00 90.12 98 GLY A CA 1
ATOM 732 C C . GLY A 1 98 ? -9.538 2.366 -8.253 1.00 90.12 98 GLY A C 1
ATOM 733 O O . GLY A 1 98 ? -8.473 1.751 -8.201 1.00 90.12 98 GLY A O 1
ATOM 734 N N . ALA A 1 99 ? -9.749 3.476 -7.544 1.00 89.81 99 ALA A N 1
ATOM 735 C CA . ALA A 1 99 ? -8.748 4.126 -6.711 1.00 89.81 99 ALA A CA 1
ATOM 736 C C . ALA A 1 99 ? -9.383 4.658 -5.425 1.00 89.81 99 ALA A C 1
ATOM 738 O O . ALA A 1 99 ? -10.508 5.151 -5.430 1.00 89.81 99 ALA A O 1
ATOM 739 N N . LEU A 1 100 ? -8.647 4.570 -4.317 1.00 88.44 100 LEU A N 1
ATOM 740 C CA . LEU A 1 100 ? -9.064 5.142 -3.041 1.00 88.44 100 LEU A CA 1
ATOM 741 C C . LEU A 1 100 ? -8.491 6.558 -2.914 1.00 88.44 100 LEU A C 1
ATOM 743 O O . LEU A 1 100 ? -7.275 6.721 -2.833 1.00 88.44 100 LEU A O 1
ATOM 747 N N . CYS A 1 101 ? -9.348 7.575 -2.857 1.00 75.88 101 CYS A N 1
ATOM 748 C CA . CYS A 1 101 ? -8.918 8.976 -2.790 1.00 75.88 101 CYS A CA 1
ATOM 749 C C . CYS A 1 101 ? -8.653 9.458 -1.351 1.00 75.88 101 CYS A C 1
ATOM 751 O O . CYS A 1 101 ? -7.906 10.410 -1.152 1.00 75.88 101 CYS A O 1
ATOM 753 N N . ASP A 1 102 ? -9.231 8.785 -0.347 1.00 73.50 102 ASP A N 1
ATOM 754 C CA . ASP A 1 102 ? -9.175 9.174 1.074 1.00 73.50 102 ASP A CA 1
ATOM 755 C C . ASP A 1 102 ? -8.395 8.174 1.963 1.00 73.50 102 ASP A C 1
ATOM 757 O O . ASP A 1 102 ? -8.714 7.951 3.137 1.00 73.50 102 ASP A O 1
ATOM 761 N N . VAL A 1 103 ? -7.348 7.529 1.438 1.00 68.44 103 VAL A N 1
ATOM 762 C CA . VAL A 1 103 ? -6.399 6.791 2.298 1.00 68.44 103 VAL A CA 1
ATOM 763 C C . VAL A 1 103 ? -5.524 7.800 3.039 1.00 68.44 103 VAL A C 1
ATOM 765 O O . VAL A 1 103 ? -4.923 8.674 2.428 1.00 68.44 103 VAL A O 1
ATOM 768 N N . THR A 1 104 ? -5.470 7.706 4.371 1.00 71.44 104 THR A N 1
ATOM 769 C CA . THR A 1 104 ? -4.716 8.665 5.199 1.00 71.44 104 THR A CA 1
ATOM 770 C C . THR A 1 104 ? -3.246 8.330 5.281 1.00 71.44 104 THR A C 1
ATOM 772 O O . THR A 1 104 ? -2.412 9.228 5.260 1.00 71.44 104 THR A O 1
ATOM 775 N N . THR A 1 105 ? -2.920 7.050 5.428 1.00 86.88 105 THR A N 1
ATOM 776 C 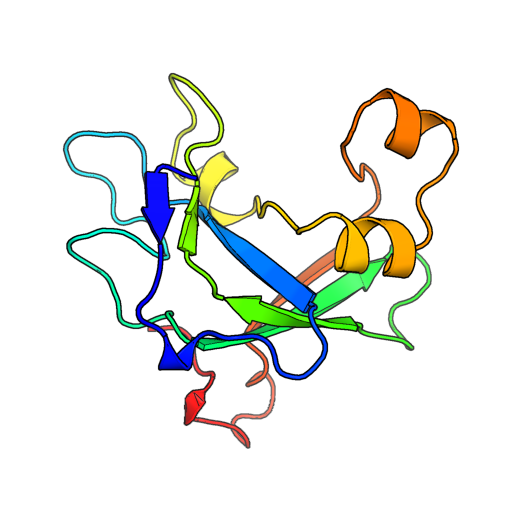CA . THR A 1 105 ? -1.535 6.633 5.610 1.00 86.88 105 THR A CA 1
ATOM 777 C C . THR A 1 105 ? -1.396 5.140 5.373 1.00 86.88 105 THR A C 1
ATOM 779 O O . THR A 1 105 ? -2.316 4.356 5.634 1.00 86.88 105 THR A O 1
ATOM 782 N N . TRP A 1 106 ? -0.226 4.762 4.885 1.00 91.94 106 TRP A N 1
ATOM 783 C CA . TRP A 1 106 ? 0.294 3.417 4.984 1.00 91.94 106 TRP A CA 1
ATOM 784 C C . TRP A 1 106 ? 1.750 3.511 5.428 1.00 91.94 106 TRP A C 1
ATOM 786 O O . TRP A 1 106 ? 2.428 4.494 5.128 1.00 91.94 106 TRP A O 1
ATOM 796 N N . ASP A 1 107 ? 2.221 2.498 6.142 1.00 93.25 107 ASP A N 1
ATOM 797 C CA . ASP A 1 107 ? 3.635 2.356 6.483 1.00 93.25 107 ASP A CA 1
ATOM 798 C C . ASP A 1 107 ? 3.917 0.894 6.850 1.00 93.25 107 ASP A C 1
ATOM 800 O O . ASP A 1 107 ? 3.012 0.082 7.086 1.00 93.25 107 ASP A O 1
ATOM 804 N N . PHE A 1 108 ? 5.188 0.542 6.911 1.00 94.00 108 PHE A N 1
ATOM 805 C CA . PHE A 1 108 ? 5.647 -0.737 7.403 1.00 94.00 108 PHE A CA 1
ATOM 806 C C . PHE A 1 108 ? 5.204 -0.972 8.850 1.00 94.00 108 PHE A C 1
ATOM 808 O O . PHE A 1 108 ? 5.239 -0.086 9.708 1.00 94.00 108 PHE A O 1
ATOM 815 N N . ASN A 1 109 ? 4.793 -2.206 9.157 1.00 93.19 109 ASN A N 1
ATOM 816 C CA . ASN A 1 109 ? 4.326 -2.586 10.488 1.00 93.19 109 ASN A CA 1
ATOM 817 C C . ASN A 1 109 ? 5.491 -2.752 11.476 1.00 93.19 109 ASN A C 1
ATOM 819 O O . ASN A 1 109 ? 5.711 -3.843 11.995 1.00 93.19 109 ASN A O 1
ATOM 823 N N . ASN A 1 110 ? 6.240 -1.676 11.721 1.00 92.44 110 ASN A N 1
ATOM 824 C CA . ASN A 1 110 ? 7.338 -1.608 12.682 1.00 92.44 110 ASN A CA 1
ATOM 825 C C . ASN A 1 110 ? 7.466 -0.228 13.365 1.00 92.44 110 ASN A C 1
ATOM 827 O O . ASN A 1 110 ? 8.520 0.112 13.894 1.00 92.44 110 ASN A O 1
ATOM 831 N N . LEU A 1 111 ? 6.397 0.574 13.418 1.00 83.62 111 LEU A N 1
ATOM 832 C CA . LEU A 1 111 ? 6.441 1.924 14.011 1.00 83.62 111 LEU A CA 1
ATOM 833 C C . LEU A 1 111 ? 7.017 1.983 15.437 1.00 83.62 111 LEU A C 1
ATOM 835 O O . LEU A 1 111 ? 7.597 2.986 15.837 1.00 83.62 111 LEU A O 1
ATOM 839 N N . LYS A 1 112 ? 6.821 0.923 16.230 1.00 86.56 112 LYS A N 1
ATOM 840 C CA . LYS A 1 112 ? 7.284 0.840 17.626 1.00 86.56 112 LYS A CA 1
ATOM 841 C C . LYS A 1 112 ? 8.628 0.117 17.783 1.00 86.56 112 LYS A C 1
ATOM 843 O O . LYS A 1 112 ? 9.038 -0.131 18.911 1.00 86.56 112 LYS A O 1
ATOM 848 N N . GLY A 1 113 ? 9.268 -0.294 16.687 1.00 86.88 113 GLY A N 1
ATOM 849 C CA . GLY A 1 113 ? 10.503 -1.086 16.713 1.00 86.88 113 GLY A CA 1
ATOM 850 C C . GLY A 1 113 ? 10.338 -2.520 17.235 1.00 86.88 113 GLY A C 1
ATOM 851 O O . GLY A 1 113 ? 11.328 -3.215 17.437 1.00 86.88 113 GLY A O 1
ATOM 852 N N . THR A 1 114 ? 9.107 -2.978 17.480 1.00 89.06 114 THR A N 1
ATOM 853 C CA . THR A 1 114 ? 8.821 -4.300 18.059 1.00 89.06 114 THR A CA 1
ATOM 854 C C . THR A 1 114 ? 8.683 -5.414 17.021 1.00 89.06 114 THR A C 1
ATOM 856 O O . THR A 1 114 ? 8.483 -6.564 17.402 1.00 89.06 114 THR A O 1
ATOM 859 N N . LYS A 1 115 ? 8.757 -5.081 15.728 1.00 89.25 115 LYS A N 1
ATOM 860 C CA . LYS A 1 115 ? 8.624 -6.006 14.594 1.00 89.25 115 LYS A CA 1
ATOM 861 C C . LYS A 1 115 ? 9.727 -5.732 13.564 1.00 89.25 115 LYS A C 1
ATOM 863 O O . LYS A 1 115 ? 9.434 -5.279 12.451 1.00 89.25 115 LYS A O 1
ATOM 868 N N . PRO A 1 116 ? 11.005 -5.924 13.936 1.00 90.50 116 PRO A N 1
ATOM 869 C CA . PRO A 1 116 ? 12.148 -5.568 13.096 1.00 90.50 116 PRO A CA 1
ATOM 870 C C . PRO A 1 116 ? 12.134 -6.263 11.728 1.00 90.50 116 PRO A C 1
ATOM 872 O O . PRO A 1 116 ? 12.627 -5.701 10.753 1.00 90.50 116 PRO A O 1
ATOM 875 N N . GLU A 1 117 ? 11.505 -7.433 11.613 1.00 89.81 117 GLU A N 1
ATOM 876 C CA . GLU A 1 117 ? 11.294 -8.133 10.346 1.00 89.81 117 GLU A CA 1
ATOM 877 C C . GLU A 1 117 ? 10.536 -7.282 9.312 1.00 89.81 117 GLU A C 1
ATOM 879 O O . GLU A 1 117 ? 10.790 -7.387 8.110 1.00 89.81 117 GLU A O 1
ATOM 884 N N . ASN A 1 118 ? 9.671 -6.375 9.773 1.00 90.69 118 ASN A N 1
ATOM 885 C CA . ASN A 1 118 ? 8.904 -5.469 8.928 1.00 90.69 118 ASN A CA 1
ATOM 886 C C . ASN A 1 118 ? 9.560 -4.098 8.757 1.00 90.69 118 ASN A C 1
ATOM 888 O O . ASN A 1 118 ? 8.985 -3.293 8.049 1.00 90.69 118 ASN A O 1
ATOM 892 N N . ALA A 1 119 ? 10.717 -3.798 9.359 1.00 86.88 119 ALA A N 1
ATOM 893 C CA . ALA A 1 119 ? 11.369 -2.494 9.190 1.00 86.88 119 ALA A CA 1
ATOM 894 C C . ALA A 1 119 ? 11.592 -2.160 7.703 1.00 86.88 119 ALA A C 1
ATOM 896 O O . ALA A 1 119 ? 11.996 -3.051 6.948 1.00 86.88 119 ALA A O 1
ATOM 897 N N . SER A 1 120 ? 11.358 -0.909 7.297 1.00 77.00 120 SER A N 1
ATOM 898 C CA . SER A 1 120 ? 11.839 -0.428 6.000 1.00 77.00 120 SER A CA 1
ATOM 899 C C . SER A 1 120 ? 13.368 -0.475 5.973 1.00 77.00 120 SER A C 1
ATOM 901 O O . SER A 1 120 ? 14.021 -0.253 6.998 1.00 77.00 120 SER A O 1
ATOM 903 N N . TYR A 1 121 ? 13.916 -0.824 4.811 1.00 62.66 121 TYR A N 1
ATOM 904 C CA . TYR A 1 121 ? 15.339 -0.673 4.505 1.00 62.66 121 TYR A CA 1
ATOM 905 C C . TYR A 1 121 ? 15.642 0.737 4.010 1.00 62.66 121 TYR A C 1
ATOM 907 O O . TYR A 1 121 ? 14.765 1.301 3.314 1.00 62.66 121 TYR A O 1
#

Organism: Puccinia triticina (isolate 1-1 / race 1 (BBBD)) (NCBI:txid630390)

Sequence (121 aa):
MVYTCPESSNPGDGLGVCLWAGAGGNSNGWVNQENKSNCGKQIYIQRKGDAKNPHYAKVIGGCDFGPNIDETVGCFNIAVNEALFEKL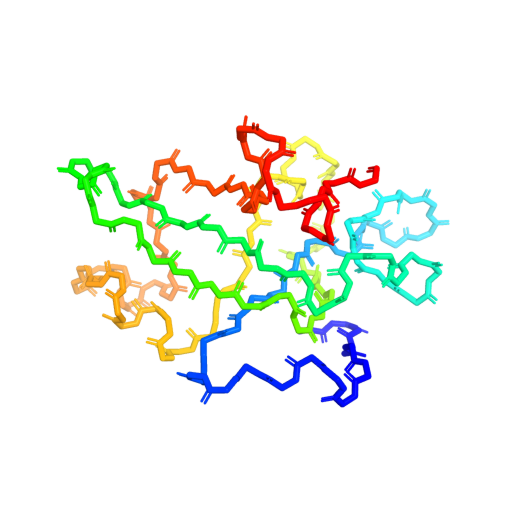NPTEAERKDGALCDVTTWDFNNLKGTKPENASY